Protein AF-A0A958NDE4-F1 (afdb_monomer_lite)

pLDDT: mean 77.24, std 13.07, range [36.44, 91.81]

Structure (mmCIF, N/CA/C/O backbone):
data_AF-A0A958NDE4-F1
#
_entry.id   AF-A0A958NDE4-F1
#
loop_
_atom_site.group_PDB
_atom_site.id
_atom_site.type_symbol
_atom_site.label_atom_id
_atom_site.label_alt_id
_atom_site.label_comp_id
_atom_site.label_asym_id
_atom_site.label_entity_id
_atom_site.label_seq_id
_atom_site.pdbx_PDB_ins_code
_atom_site.Cartn_x
_atom_site.Cartn_y
_atom_site.Cartn_z
_atom_site.occupancy
_atom_site.B_iso_or_equiv
_atom_site.auth_seq_id
_atom_site.auth_comp_id
_atom_site.auth_asym_id
_atom_site.auth_atom_id
_atom_site.pdbx_PDB_model_num
ATOM 1 N N . MET A 1 1 ? -8.969 3.866 -8.578 1.00 67.31 1 MET A N 1
ATOM 2 C CA . MET A 1 1 ? -8.955 2.406 -8.818 1.00 67.31 1 MET A CA 1
ATOM 3 C C . MET A 1 1 ? -8.876 1.717 -7.466 1.00 67.31 1 MET A C 1
ATOM 5 O O . MET A 1 1 ? -8.170 2.238 -6.614 1.00 67.31 1 MET A O 1
ATOM 9 N N . ASP A 1 2 ? -9.604 0.621 -7.249 1.00 75.50 2 ASP A N 1
ATOM 10 C CA . ASP A 1 2 ? -9.617 -0.058 -5.945 1.00 75.50 2 ASP A CA 1
ATOM 11 C C . ASP A 1 2 ? -8.461 -1.063 -5.837 1.00 75.50 2 ASP A C 1
ATOM 13 O O . ASP A 1 2 ? -8.170 -1.782 -6.791 1.00 75.50 2 ASP A O 1
ATOM 17 N N . VAL A 1 3 ? -7.814 -1.124 -4.667 1.00 75.81 3 VAL A N 1
ATOM 18 C CA . VAL A 1 3 ? -6.644 -1.987 -4.391 1.00 75.81 3 VAL A CA 1
ATOM 19 C C . VAL A 1 3 ? -6.956 -3.471 -4.641 1.00 75.81 3 VAL A C 1
ATOM 21 O O . VAL A 1 3 ? -6.103 -4.229 -5.090 1.00 75.81 3 VAL A O 1
ATOM 24 N N . GLU A 1 4 ? -8.203 -3.886 -4.410 1.00 79.25 4 GLU A N 1
ATOM 25 C CA . GLU A 1 4 ? -8.685 -5.256 -4.638 1.00 79.25 4 GLU A CA 1
ATOM 26 C C . GLU A 1 4 ? -8.652 -5.680 -6.115 1.00 79.25 4 GLU A C 1
ATOM 28 O O . GLU A 1 4 ? -8.661 -6.872 -6.412 1.00 79.25 4 GLU A O 1
ATOM 33 N N . MET A 1 5 ? -8.582 -4.720 -7.042 1.00 83.19 5 MET A N 1
ATOM 34 C CA . MET A 1 5 ? -8.501 -4.980 -8.482 1.00 83.19 5 MET A CA 1
ATOM 35 C C . MET A 1 5 ? -7.057 -5.142 -8.980 1.00 83.19 5 MET A C 1
ATOM 37 O O . MET A 1 5 ? -6.852 -5.441 -10.157 1.00 83.19 5 MET A O 1
ATOM 41 N N . LEU A 1 6 ? -6.057 -4.924 -8.119 1.00 85.19 6 LEU A N 1
ATOM 42 C CA . LEU A 1 6 ? -4.648 -5.022 -8.487 1.00 85.19 6 LEU A CA 1
ATOM 43 C C . LEU A 1 6 ? -4.230 -6.477 -8.717 1.00 85.19 6 LEU A C 1
ATOM 45 O O . LEU A 1 6 ? -4.599 -7.390 -7.972 1.00 85.19 6 LEU A O 1
ATOM 49 N N . LYS A 1 7 ? -3.400 -6.695 -9.740 1.00 86.25 7 LYS A N 1
ATOM 50 C CA . LYS A 1 7 ? -2.892 -8.026 -10.056 1.00 86.25 7 LYS A CA 1
ATOM 51 C C . LYS A 1 7 ? -1.785 -8.414 -9.079 1.00 86.25 7 LYS A C 1
ATOM 53 O O . LYS A 1 7 ? -0.761 -7.742 -8.987 1.00 86.25 7 LYS A O 1
ATOM 58 N N . ARG A 1 8 ? -1.985 -9.532 -8.379 1.00 85.12 8 ARG A N 1
ATOM 59 C CA . ARG A 1 8 ? -0.985 -10.114 -7.475 1.00 85.12 8 ARG A CA 1
ATOM 60 C C . ARG A 1 8 ? 0.201 -10.724 -8.240 1.00 85.12 8 ARG A C 1
ATOM 62 O O . ARG A 1 8 ? 0.003 -11.186 -9.369 1.00 85.12 8 ARG A O 1
ATOM 69 N N . PRO A 1 9 ? 1.390 -10.823 -7.616 1.00 88.50 9 PRO A N 1
ATOM 70 C CA . PRO A 1 9 ? 1.781 -10.248 -6.312 1.00 88.50 9 PRO A CA 1
ATOM 71 C C . PRO A 1 9 ? 1.774 -8.710 -6.298 1.00 88.50 9 PRO A C 1
ATOM 73 O O . PRO A 1 9 ? 1.822 -8.085 -7.351 1.00 88.50 9 PRO A O 1
ATOM 76 N N . ILE A 1 10 ? 1.655 -8.113 -5.110 1.00 89.31 10 ILE A N 1
ATOM 77 C CA . ILE A 1 10 ? 1.651 -6.656 -4.916 1.00 89.31 10 ILE A CA 1
ATOM 78 C C . ILE A 1 10 ? 2.764 -6.322 -3.933 1.00 89.31 10 ILE A C 1
ATOM 80 O O . ILE A 1 10 ? 2.847 -6.942 -2.876 1.00 89.31 10 ILE A O 1
ATOM 84 N N . TRP A 1 11 ? 3.592 -5.345 -4.269 1.00 89.81 11 TRP A N 1
ATOM 85 C CA . TRP A 1 11 ? 4.660 -4.843 -3.417 1.00 89.81 11 TRP A CA 1
ATOM 86 C C . TRP A 1 11 ? 4.383 -3.393 -3.047 1.00 89.81 11 TRP A C 1
ATOM 88 O O . TRP A 1 11 ? 4.095 -2.577 -3.922 1.00 89.81 11 TRP A O 1
ATOM 98 N N . LEU A 1 12 ? 4.481 -3.080 -1.760 1.00 88.81 12 LEU A N 1
ATOM 99 C CA . LEU A 1 12 ? 4.451 -1.721 -1.243 1.00 88.81 12 LEU A CA 1
ATOM 100 C C . LEU A 1 12 ? 5.887 -1.196 -1.190 1.00 88.81 12 LEU A C 1
ATOM 102 O O . LEU A 1 12 ? 6.723 -1.724 -0.463 1.00 88.81 12 LEU A O 1
ATOM 106 N N . VAL A 1 13 ? 6.163 -0.162 -1.973 1.00 88.69 13 VAL A N 1
ATOM 107 C CA . VAL A 1 13 ? 7.436 0.559 -2.009 1.00 88.69 13 VAL A CA 1
ATOM 108 C C . VAL A 1 13 ? 7.231 1.879 -1.277 1.00 88.69 13 VAL A C 1
ATOM 110 O O . VAL A 1 13 ? 6.401 2.689 -1.686 1.00 88.69 13 VAL A O 1
ATOM 113 N N . HIS A 1 14 ? 7.952 2.102 -0.183 1.00 85.19 14 HIS A N 1
ATOM 114 C CA . HIS A 1 14 ? 7.779 3.312 0.629 1.00 85.19 14 HIS A CA 1
ATOM 115 C C . HIS A 1 14 ? 8.309 4.570 -0.088 1.00 85.19 14 HIS A C 1
ATOM 117 O O . HIS A 1 14 ? 9.139 4.475 -0.992 1.00 85.19 14 HIS A O 1
ATOM 123 N N . ASP A 1 15 ? 7.812 5.743 0.314 1.00 78.56 15 ASP A N 1
ATOM 124 C CA . ASP A 1 15 ? 7.958 7.065 -0.333 1.00 78.56 15 ASP A CA 1
ATOM 125 C C . ASP A 1 15 ? 9.367 7.467 -0.832 1.00 78.56 15 AS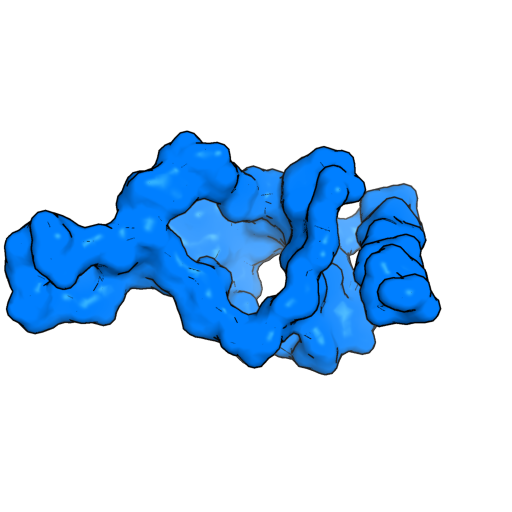P A C 1
ATOM 127 O O . ASP A 1 15 ? 9.483 8.185 -1.826 1.00 78.56 15 ASP A O 1
ATOM 131 N N . ASN A 1 16 ? 10.428 6.981 -0.184 1.00 78.44 16 ASN A N 1
ATOM 132 C CA . ASN A 1 16 ? 11.832 7.260 -0.506 1.00 78.44 16 ASN A CA 1
ATOM 133 C C . ASN A 1 16 ? 12.608 6.044 -1.031 1.00 78.44 16 ASN A C 1
ATOM 135 O O . ASN A 1 16 ? 13.836 6.034 -0.956 1.00 78.44 16 ASN A O 1
ATOM 139 N N . PHE A 1 17 ? 11.924 4.993 -1.496 1.00 78.56 17 PHE A N 1
ATOM 140 C CA . PHE A 1 17 ? 12.561 3.731 -1.900 1.00 78.56 17 PHE A CA 1
ATOM 141 C C . PHE A 1 17 ? 13.455 3.139 -0.798 1.00 78.56 17 PHE A C 1
ATOM 143 O O . PHE A 1 17 ? 14.422 2.441 -1.067 1.00 78.56 17 PHE A O 1
ATOM 150 N N . SER A 1 18 ? 13.151 3.431 0.466 1.00 76.38 18 SER A N 1
ATOM 151 C CA . SER A 1 18 ? 13.949 2.988 1.614 1.00 76.38 18 SER A CA 1
ATOM 152 C C . SER A 1 18 ? 13.664 1.538 1.991 1.00 76.38 18 SER A C 1
ATOM 154 O O . SER A 1 18 ? 14.505 0.864 2.582 1.00 76.38 18 SER A O 1
ATOM 156 N N . HIS A 1 19 ? 12.459 1.068 1.678 1.00 80.25 19 HIS A N 1
ATOM 157 C CA . HIS A 1 19 ? 11.978 -0.243 2.060 1.00 80.25 19 HIS A CA 1
ATOM 158 C C . HIS A 1 19 ? 10.913 -0.733 1.078 1.00 80.25 19 HIS A C 1
ATOM 160 O O . HIS A 1 19 ? 10.154 0.065 0.516 1.00 80.25 19 HIS A O 1
ATOM 166 N N . VAL A 1 20 ? 10.860 -2.051 0.896 1.00 85.38 20 VAL A N 1
ATOM 167 C CA . VAL A 1 20 ? 9.870 -2.738 0.069 1.00 85.38 20 VAL A CA 1
ATOM 168 C C . VAL A 1 20 ? 9.277 -3.887 0.864 1.00 85.38 20 VAL A C 1
ATOM 170 O O . VAL A 1 20 ? 10.004 -4.694 1.436 1.00 85.38 20 VAL A O 1
ATOM 173 N N . GLU A 1 21 ? 7.954 -3.980 0.844 1.00 84.62 21 GLU A N 1
ATOM 174 C CA . GLU A 1 21 ? 7.196 -5.028 1.518 1.00 84.62 21 GLU A CA 1
ATOM 175 C C . GLU A 1 21 ? 6.352 -5.787 0.497 1.00 84.62 21 GLU A C 1
ATOM 177 O O . GLU A 1 21 ? 5.660 -5.188 -0.329 1.00 84.62 21 GLU A O 1
ATOM 182 N N . LEU A 1 22 ? 6.379 -7.119 0.548 1.00 86.31 22 LEU A N 1
ATOM 183 C CA . LEU A 1 22 ? 5.414 -7.927 -0.191 1.00 86.31 22 LEU A CA 1
ATOM 184 C C . LEU A 1 22 ? 4.077 -7.902 0.557 1.00 86.31 22 LEU A C 1
ATOM 186 O O . LEU A 1 22 ? 3.993 -8.333 1.703 1.00 86.31 22 LEU A O 1
ATOM 190 N N . VAL A 1 23 ? 3.024 -7.446 -0.115 1.00 85.38 23 VAL A N 1
ATOM 191 C CA . VAL A 1 23 ? 1.671 -7.403 0.439 1.00 85.38 23 VAL A CA 1
ATOM 192 C C . VAL A 1 23 ? 1.002 -8.757 0.213 1.00 85.38 23 VAL A C 1
ATOM 194 O O . VAL A 1 23 ? 0.496 -9.068 -0.869 1.00 85.38 23 VAL A O 1
ATOM 197 N N . ASP A 1 24 ? 0.997 -9.575 1.257 1.00 79.56 24 ASP A N 1
ATOM 198 C CA . ASP A 1 24 ? 0.350 -10.886 1.301 1.00 79.56 24 ASP A CA 1
ATOM 199 C C . ASP A 1 24 ? -1.170 -10.777 1.549 1.00 79.56 24 ASP A C 1
ATOM 201 O O . ASP A 1 24 ? -1.976 -11.472 0.908 1.00 79.56 24 ASP A O 1
ATOM 205 N N . ASN A 1 25 ? -1.572 -9.838 2.410 1.00 78.44 25 ASN A N 1
ATOM 206 C CA . ASN A 1 25 ? -2.952 -9.540 2.760 1.00 78.44 25 ASN A CA 1
ATOM 207 C C . ASN A 1 25 ? -3.335 -8.090 2.417 1.00 78.44 25 ASN A C 1
ATOM 209 O O . ASN A 1 25 ? -2.846 -7.134 3.009 1.00 78.44 25 ASN A O 1
ATOM 213 N N . LEU A 1 26 ? -4.297 -7.925 1.505 1.00 76.06 26 LEU A N 1
ATOM 214 C CA . LEU A 1 26 ? -4.815 -6.611 1.108 1.00 76.06 26 LEU A CA 1
ATOM 215 C C . LEU A 1 26 ? -5.584 -5.892 2.219 1.00 76.06 26 LEU A C 1
ATOM 217 O O . LEU A 1 26 ? -5.678 -4.666 2.192 1.00 76.06 26 LEU A O 1
ATOM 221 N N . GLU 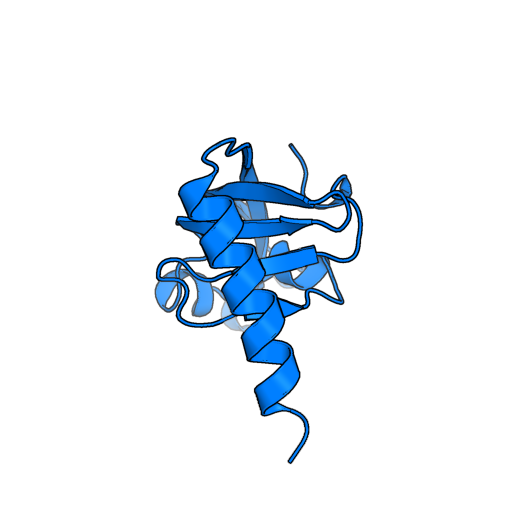A 1 27 ? -6.125 -6.620 3.200 1.00 74.06 27 GLU A N 1
ATOM 222 C CA . GLU A 1 27 ? -6.789 -5.992 4.344 1.00 74.06 27 GLU A CA 1
ATOM 223 C C . GLU A 1 27 ? -5.826 -5.104 5.136 1.00 74.06 27 GLU A C 1
ATOM 225 O O . GLU A 1 27 ? -6.261 -4.091 5.675 1.00 74.06 27 GLU A O 1
ATOM 230 N N . TYR A 1 28 ? -4.525 -5.416 5.130 1.00 73.12 28 TYR A N 1
ATOM 231 C CA . TYR A 1 28 ? -3.492 -4.582 5.743 1.00 73.12 28 TYR A CA 1
ATOM 232 C C . TYR A 1 28 ? -3.431 -3.182 5.116 1.00 73.12 28 TYR A C 1
ATOM 234 O O . TYR A 1 28 ? -3.3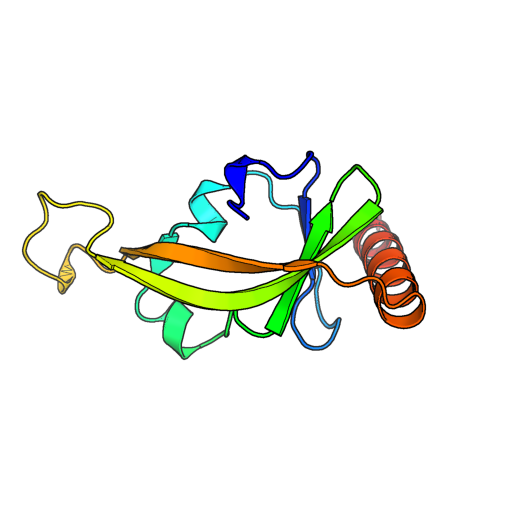24 -2.188 5.823 1.00 73.12 28 TYR A O 1
ATOM 242 N N . LEU A 1 29 ? -3.585 -3.082 3.792 1.00 75.25 29 LEU A N 1
ATOM 243 C CA . LEU A 1 29 ? -3.606 -1.793 3.091 1.00 75.25 29 LEU A CA 1
ATOM 244 C C . LEU A 1 29 ? -4.907 -1.010 3.326 1.00 75.25 29 LEU A C 1
ATOM 246 O O . LEU A 1 29 ? -4.927 0.214 3.219 1.00 75.25 29 LEU A O 1
ATOM 250 N N . ASN A 1 30 ? -5.995 -1.713 3.646 1.00 75.56 30 ASN A N 1
ATOM 251 C CA . ASN A 1 30 ? -7.323 -1.135 3.861 1.00 75.56 30 ASN A CA 1
ATOM 252 C C . ASN A 1 30 ? -7.652 -0.903 5.346 1.00 75.56 30 ASN A C 1
ATOM 254 O O . ASN A 1 30 ? -8.765 -0.478 5.682 1.00 75.56 30 ASN A O 1
ATOM 258 N N . ALA A 1 31 ? -6.710 -1.179 6.245 1.00 73.94 31 ALA A N 1
ATOM 259 C CA . ALA A 1 31 ? -6.882 -1.024 7.676 1.00 73.94 31 ALA A CA 1
ATOM 260 C C . ALA A 1 31 ? -5.650 -0.339 8.268 1.00 73.94 31 ALA A C 1
ATOM 262 O O . ALA A 1 31 ? -4.554 -0.883 8.249 1.00 73.94 31 ALA A O 1
ATOM 263 N N . ALA A 1 32 ? -5.833 0.840 8.853 1.00 71.12 32 ALA A N 1
ATOM 264 C CA . ALA A 1 32 ? -4.746 1.552 9.511 1.00 71.12 32 ALA A CA 1
ATOM 265 C C . ALA A 1 32 ? -5.075 1.767 10.984 1.00 71.12 32 ALA A C 1
ATOM 267 O O . ALA A 1 32 ? -6.206 2.121 11.337 1.00 71.12 32 ALA A O 1
ATOM 268 N N . THR A 1 33 ? -4.086 1.588 11.863 1.00 64.25 33 THR A N 1
ATOM 269 C CA . THR A 1 33 ? -4.248 2.086 13.230 1.00 64.25 33 THR A CA 1
ATOM 270 C C . THR A 1 33 ? -4.242 3.619 13.193 1.00 64.25 33 THR A C 1
ATOM 272 O O . THR A 1 33 ? -3.541 4.234 12.384 1.00 64.25 33 THR A O 1
ATOM 275 N N . LYS A 1 34 ? -4.981 4.266 14.098 1.00 59.75 34 LYS A N 1
ATOM 276 C CA . LYS A 1 34 ? -4.943 5.732 14.261 1.00 59.75 34 LYS A CA 1
ATOM 277 C C . LYS A 1 34 ? -3.535 6.280 14.530 1.00 59.75 34 LYS A C 1
ATOM 279 O O . LYS A 1 34 ? -3.269 7.431 14.200 1.00 59.75 34 LYS A O 1
ATOM 284 N N . LEU A 1 35 ? -2.664 5.476 15.143 1.00 50.50 35 LEU A N 1
ATOM 285 C CA . LEU A 1 35 ? -1.261 5.816 15.398 1.00 50.50 35 LEU A CA 1
ATOM 286 C C . LEU A 1 35 ? -0.425 5.704 14.115 1.00 50.50 35 LEU A C 1
ATOM 288 O O . LEU A 1 35 ? 0.322 6.621 13.795 1.00 50.50 35 LEU A O 1
ATOM 292 N N . THR A 1 36 ? -0.629 4.651 13.318 1.00 52.59 36 THR A N 1
ATOM 293 C CA . THR A 1 36 ? 0.078 4.431 12.044 1.00 52.59 36 THR A CA 1
ATOM 294 C C . THR A 1 36 ? -0.242 5.518 11.017 1.00 52.59 36 THR A C 1
ATOM 296 O O . THR A 1 36 ? 0.673 5.987 10.350 1.00 52.59 36 THR A O 1
ATOM 299 N N . LEU A 1 37 ? -1.492 6.005 10.964 1.00 53.22 37 LEU A N 1
ATOM 300 C CA . LEU A 1 37 ? -1.876 7.166 10.139 1.00 53.22 37 LEU A CA 1
ATOM 301 C C . LEU A 1 37 ? -1.072 8.437 10.465 1.00 53.22 37 LEU A C 1
ATOM 303 O O . LEU A 1 37 ? -0.982 9.329 9.628 1.00 53.22 37 LEU A O 1
ATOM 307 N N . ARG A 1 38 ? -0.516 8.544 11.680 1.00 45.38 38 ARG A N 1
ATOM 308 C CA . ARG A 1 38 ? 0.326 9.671 12.103 1.00 45.38 38 ARG A CA 1
ATOM 309 C C . ARG A 1 38 ? 1.822 9.434 11.908 1.00 45.38 38 ARG A C 1
ATOM 311 O O . ARG A 1 38 ? 2.543 10.415 11.768 1.00 45.38 38 ARG A O 1
ATOM 318 N N . GLU A 1 39 ? 2.291 8.188 11.952 1.00 45.53 39 GLU A N 1
ATOM 319 C CA . GLU A 1 39 ? 3.726 7.881 12.066 1.00 45.53 39 GLU A CA 1
ATOM 320 C C . GLU A 1 39 ? 4.399 7.448 10.757 1.00 45.53 39 GLU A C 1
ATOM 322 O O . GLU A 1 39 ? 5.602 7.657 10.616 1.00 45.53 39 GLU A O 1
ATOM 327 N N . ARG A 1 40 ? 3.667 6.892 9.783 1.00 53.91 40 ARG A N 1
ATOM 328 C CA . ARG A 1 40 ? 4.200 6.580 8.444 1.00 53.91 40 ARG A CA 1
ATOM 329 C C . ARG A 1 40 ? 3.108 6.792 7.412 1.00 53.91 40 ARG A C 1
ATOM 331 O O . ARG A 1 40 ? 2.111 6.073 7.408 1.00 53.91 40 ARG A O 1
ATOM 338 N N . SER A 1 41 ? 3.270 7.810 6.574 1.00 61.00 41 SER A N 1
ATOM 339 C CA . SER A 1 41 ? 2.259 8.111 5.574 1.00 61.00 41 SER A CA 1
ATOM 340 C C . SER A 1 41 ? 2.282 7.029 4.499 1.00 61.00 41 SER A C 1
ATOM 342 O O . SER A 1 41 ? 3.243 6.905 3.747 1.00 61.00 41 SER A O 1
ATOM 344 N N . LEU A 1 42 ? 1.213 6.235 4.423 1.00 72.94 42 LEU A N 1
ATOM 345 C CA . LEU A 1 42 ? 0.929 5.448 3.222 1.00 72.94 42 LEU A CA 1
ATOM 346 C C . LEU A 1 42 ? 0.813 6.371 1.998 1.00 72.94 42 LEU A C 1
ATOM 348 O O . LEU A 1 42 ? 1.055 5.935 0.877 1.00 72.94 42 LEU A O 1
ATOM 352 N N . GLU A 1 43 ? 0.479 7.650 2.204 1.00 72.31 43 GLU A N 1
ATOM 353 C CA . GLU A 1 43 ? 0.508 8.654 1.146 1.00 72.31 43 GLU A CA 1
ATOM 354 C C . GLU A 1 43 ? 1.940 8.856 0.649 1.00 72.31 43 GLU A C 1
ATOM 356 O O . GLU A 1 43 ? 2.886 8.952 1.425 1.00 72.31 43 GLU A O 1
ATOM 361 N N . ASN A 1 44 ? 2.077 8.966 -0.669 1.00 77.38 44 ASN A N 1
ATOM 362 C CA . ASN A 1 44 ? 3.330 9.014 -1.421 1.00 77.38 44 ASN A CA 1
ATOM 363 C C . ASN A 1 44 ? 4.107 7.700 -1.532 1.00 77.38 44 ASN A C 1
ATOM 365 O O . ASN A 1 44 ? 5.084 7.672 -2.277 1.00 77.38 44 ASN A O 1
ATOM 369 N N . SER A 1 45 ? 3.654 6.618 -0.897 1.00 87.62 45 SER A N 1
ATOM 370 C CA . SER A 1 45 ? 4.167 5.280 -1.198 1.00 87.62 45 SER A CA 1
ATOM 371 C C . SER A 1 45 ? 3.622 4.772 -2.541 1.00 87.62 45 SER A C 1
ATOM 373 O O . SER A 1 45 ? 2.608 5.258 -3.055 1.00 87.62 45 SER A O 1
ATOM 375 N N . TYR A 1 46 ? 4.292 3.777 -3.113 1.00 90.00 46 TYR A N 1
ATOM 376 C CA . TYR A 1 46 ? 3.949 3.174 -4.395 1.00 90.00 46 TYR A CA 1
ATOM 377 C C . TYR A 1 46 ? 3.540 1.711 -4.227 1.00 90.00 46 TYR A C 1
ATOM 379 O O . TYR A 1 46 ? 4.066 0.986 -3.391 1.00 90.00 46 TYR A O 1
ATOM 387 N N . LEU A 1 47 ? 2.616 1.258 -5.063 1.00 90.38 47 LEU A N 1
ATOM 388 C CA . LEU A 1 47 ? 2.227 -0.133 -5.216 1.00 90.38 47 LEU A CA 1
ATOM 389 C C . LEU A 1 47 ? 2.733 -0.625 -6.569 1.00 90.38 47 LEU A C 1
ATOM 391 O O . LEU A 1 47 ? 2.261 -0.174 -7.613 1.00 90.38 47 LEU A O 1
ATOM 395 N N . TYR A 1 48 ? 3.683 -1.553 -6.547 1.00 91.25 48 TYR A N 1
ATOM 396 C CA . TYR A 1 48 ? 4.127 -2.282 -7.729 1.00 91.25 48 TYR A CA 1
ATOM 397 C C . TYR A 1 48 ? 3.367 -3.605 -7.818 1.00 91.25 48 TYR A C 1
ATOM 399 O O . TYR A 1 48 ? 3.124 -4.268 -6.812 1.00 91.25 48 TYR A O 1
ATOM 407 N N . THR A 1 49 ? 2.951 -3.990 -9.015 1.00 91.50 49 THR A N 1
ATOM 408 C CA . THR A 1 49 ? 2.017 -5.104 -9.234 1.00 91.50 49 THR A CA 1
ATOM 409 C C . THR A 1 49 ? 2.611 -6.180 -10.134 1.00 91.50 49 THR A C 1
ATOM 411 O O . THR A 1 49 ? 3.576 -5.946 -10.860 1.00 91.50 49 THR A O 1
ATOM 414 N N . GLY A 1 50 ? 2.034 -7.383 -10.111 1.00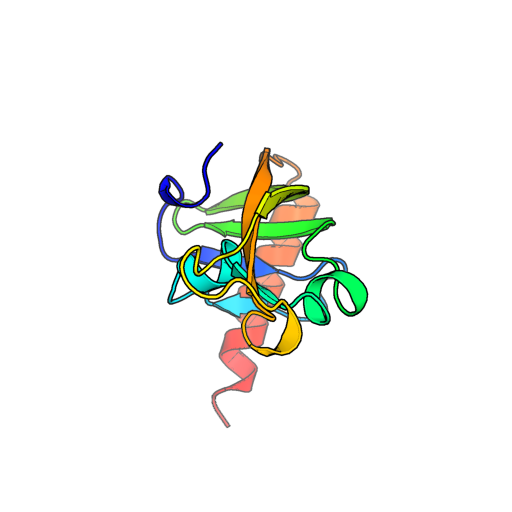 85.75 50 GLY A N 1
ATOM 415 C CA . GLY A 1 50 ? 2.543 -8.539 -10.855 1.00 85.75 50 GLY A CA 1
ATOM 416 C C . GLY A 1 50 ? 2.508 -8.385 -12.381 1.00 85.75 50 GLY A C 1
ATOM 417 O O . GLY A 1 50 ? 3.197 -9.115 -13.090 1.00 85.75 50 GLY A O 1
ATOM 418 N N . ASP A 1 51 ? 1.724 -7.446 -12.915 1.00 89.06 51 ASP A N 1
ATOM 419 C CA . ASP A 1 51 ? 1.744 -7.019 -14.320 1.00 89.06 51 ASP A CA 1
ATOM 420 C C . ASP A 1 51 ? 2.709 -5.857 -14.598 1.00 89.06 51 ASP A C 1
ATOM 422 O O . ASP A 1 51 ? 2.641 -5.255 -15.669 1.00 89.06 51 ASP A O 1
ATOM 426 N N . LYS A 1 52 ? 3.639 -5.586 -13.676 1.00 87.19 52 LYS A N 1
ATOM 427 C CA . LYS A 1 52 ? 4.670 -4.544 -13.775 1.00 87.19 52 LYS A CA 1
ATOM 428 C C . LYS A 1 52 ? 4.111 -3.131 -13.891 1.00 87.19 52 LYS A C 1
ATOM 430 O O . LYS A 1 52 ? 4.703 -2.273 -14.541 1.00 87.19 52 LYS A O 1
ATOM 435 N N . ARG A 1 53 ? 2.956 -2.887 -13.278 1.00 89.62 53 ARG A N 1
ATOM 436 C CA . ARG A 1 53 ? 2.381 -1.546 -13.189 1.00 89.62 53 ARG A CA 1
ATOM 437 C C . ARG A 1 53 ? 2.685 -0.937 -11.839 1.00 89.62 53 ARG A C 1
ATOM 439 O O . ARG A 1 53 ? 2.664 -1.637 -10.821 1.00 89.62 53 ARG A O 1
ATOM 446 N N . LEU A 1 54 ? 2.929 0.366 -11.854 1.00 91.31 54 LEU A N 1
ATOM 447 C CA . LEU A 1 54 ? 3.189 1.154 -10.668 1.00 91.31 54 LEU A CA 1
ATOM 448 C C . LEU A 1 54 ? 2.019 2.102 -10.415 1.00 91.31 54 LEU A C 1
ATOM 450 O O . LEU A 1 54 ? 1.544 2.794 -11.316 1.00 91.31 54 LEU A O 1
ATOM 454 N N . TYR A 1 55 ? 1.570 2.140 -9.169 1.00 91.81 55 TYR A N 1
ATOM 455 C CA . TYR A 1 55 ? 0.516 3.035 -8.721 1.00 91.81 55 TYR A CA 1
ATOM 456 C C . TYR A 1 55 ? 1.005 3.826 -7.519 1.00 91.81 55 TYR A C 1
ATOM 458 O O . TYR A 1 55 ? 1.479 3.234 -6.559 1.00 91.81 55 TYR A O 1
ATOM 466 N N . LYS A 1 56 ? 0.875 5.148 -7.530 1.00 89.50 56 LYS A N 1
ATOM 467 C CA . LYS A 1 56 ? 1.163 5.978 -6.360 1.00 89.50 56 LYS A CA 1
ATOM 468 C C . LYS A 1 56 ? -0.082 6.127 -5.503 1.00 89.50 56 LYS A C 1
ATOM 470 O O . LYS A 1 56 ? -1.172 6.373 -6.020 1.00 89.50 56 LYS A O 1
ATOM 475 N N . ILE A 1 57 ? 0.089 6.003 -4.193 1.00 88.69 57 ILE A N 1
ATOM 476 C CA . ILE A 1 57 ? -0.947 6.319 -3.215 1.00 88.69 57 ILE A CA 1
ATOM 477 C C . ILE A 1 57 ? -0.955 7.838 -3.047 1.00 88.69 57 ILE A C 1
ATOM 479 O O . ILE A 1 57 ? -0.025 8.420 -2.489 1.00 88.69 57 ILE A O 1
ATOM 483 N N . VAL A 1 58 ? -1.991 8.488 -3.565 1.00 87.69 58 VAL A N 1
ATOM 484 C CA . VAL A 1 58 ? -2.118 9.956 -3.561 1.00 87.69 58 VAL A CA 1
ATOM 485 C C . VAL A 1 58 ? -3.003 10.473 -2.435 1.00 87.69 58 VAL A C 1
ATOM 487 O O . VAL A 1 58 ? -2.985 11.663 -2.137 1.00 87.69 58 VAL A O 1
ATOM 490 N N . GLY A 1 59 ? -3.749 9.582 -1.787 1.00 82.50 59 GLY A N 1
ATOM 491 C CA . GLY A 1 59 ? -4.593 9.935 -0.660 1.00 82.50 59 GLY A CA 1
ATOM 492 C C . GLY A 1 59 ? -5.104 8.716 0.090 1.00 82.50 59 GLY A C 1
ATOM 493 O O . GLY A 1 59 ? -5.184 7.604 -0.444 1.00 82.50 59 GLY A O 1
ATOM 494 N N . VAL A 1 60 ? -5.472 8.946 1.347 1.00 83.69 60 VAL A N 1
ATOM 495 C CA . VAL A 1 60 ? -6.108 7.949 2.205 1.00 83.69 60 VAL A CA 1
ATOM 496 C C . VAL A 1 60 ? -7.454 8.483 2.678 1.00 83.69 60 VAL A C 1
ATOM 498 O O . VAL A 1 60 ? -7.537 9.427 3.462 1.00 83.69 60 VAL A O 1
ATOM 501 N N . LYS A 1 61 ? -8.539 7.853 2.226 1.00 83.94 61 LYS A N 1
ATOM 502 C CA . LYS A 1 61 ? -9.894 8.217 2.633 1.00 83.94 61 LYS A CA 1
ATOM 503 C C . LYS A 1 61 ? -10.343 7.385 3.826 1.00 83.94 61 LYS A C 1
ATOM 505 O O . LYS A 1 61 ? -10.429 6.161 3.746 1.00 83.94 61 LYS A O 1
ATOM 510 N N . ASP A 1 62 ? -10.680 8.056 4.921 1.00 81.88 62 ASP A N 1
ATOM 511 C CA . ASP A 1 62 ? -11.245 7.418 6.109 1.00 81.88 62 ASP A CA 1
ATOM 512 C C . ASP A 1 62 ? -12.683 6.943 5.841 1.00 81.88 62 ASP A C 1
ATOM 514 O O . ASP A 1 62 ? -13.557 7.722 5.452 1.00 81.88 62 ASP A O 1
ATOM 518 N N . MET A 1 63 ? -12.922 5.648 6.039 1.00 83.81 63 MET A N 1
ATOM 519 C CA . MET A 1 63 ? -14.222 4.992 5.872 1.00 83.81 63 MET A CA 1
ATOM 520 C C . MET A 1 63 ? -14.896 4.701 7.223 1.00 83.81 63 MET A C 1
ATOM 522 O O . MET A 1 63 ? -15.961 4.081 7.263 1.00 83.81 63 MET A O 1
ATOM 526 N N . GLY A 1 64 ? -14.294 5.146 8.327 1.00 79.94 64 GLY A N 1
ATOM 527 C CA . GLY A 1 64 ? -14.788 4.983 9.684 1.00 79.94 64 GLY A CA 1
ATOM 528 C C . GLY A 1 64 ? -14.147 3.809 10.418 1.00 79.94 64 GLY A C 1
ATOM 529 O O . GLY A 1 64 ? -13.026 3.379 10.152 1.00 79.94 64 GLY A O 1
ATOM 530 N N . ASN A 1 65 ? -14.867 3.289 11.404 1.00 78.81 65 ASN A N 1
ATOM 531 C CA . ASN A 1 65 ? -14.356 2.244 12.283 1.00 78.81 65 ASN A CA 1
ATOM 532 C C . ASN A 1 65 ? -14.300 0.886 11.577 1.00 78.81 65 ASN A C 1
ATOM 534 O O . ASN A 1 65 ? -15.290 0.464 10.978 1.00 78.81 65 ASN A O 1
ATOM 538 N N . TYR A 1 66 ? -13.184 0.165 11.723 1.00 75.19 66 TYR A N 1
ATOM 539 C CA . TYR A 1 66 ? -13.054 -1.182 11.156 1.00 75.19 66 TYR A CA 1
ATOM 540 C C . TYR A 1 66 ? -14.075 -2.147 11.773 1.00 75.19 66 TYR A C 1
ATOM 542 O O . TYR A 1 66 ? -14.729 -2.916 11.071 1.00 75.19 66 TYR A O 1
ATOM 550 N N . ASN A 1 67 ? -14.287 -2.046 13.090 1.00 72.88 67 ASN A N 1
ATOM 551 C CA . ASN A 1 67 ? -15.325 -2.792 13.795 1.00 72.88 67 ASN A CA 1
ATOM 552 C C . ASN A 1 67 ? -16.450 -1.867 14.280 1.00 72.88 67 ASN A C 1
ATOM 554 O O . ASN A 1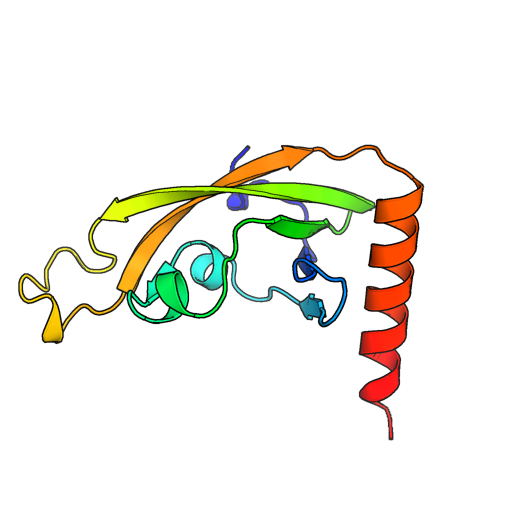 67 ? -16.334 -1.218 15.316 1.00 72.88 67 ASN A O 1
ATOM 558 N N . SER A 1 68 ? -17.573 -1.828 13.566 1.00 68.06 68 SER A N 1
ATOM 559 C CA . SER A 1 68 ? -18.711 -0.958 13.904 1.00 68.06 68 SER A CA 1
ATOM 560 C C . SER A 1 68 ? -19.392 -1.286 15.242 1.00 68.06 68 SER A C 1
ATOM 562 O O . SER A 1 68 ? -20.103 -0.442 15.790 1.00 68.06 68 SER A O 1
ATOM 564 N N . ARG A 1 69 ? -19.177 -2.487 15.802 1.00 71.12 69 ARG A N 1
ATOM 565 C CA . ARG A 1 69 ? -19.752 -2.896 17.098 1.00 71.12 69 ARG A CA 1
ATOM 566 C C . ARG A 1 69 ? -18.979 -2.330 18.290 1.00 71.12 69 ARG A C 1
ATOM 568 O O . ARG A 1 69 ? -19.550 -2.179 19.368 1.00 71.12 69 ARG A O 1
ATOM 575 N N . LEU A 1 70 ? -17.706 -1.985 18.101 1.00 66.50 70 LEU A N 1
ATOM 576 C CA . LEU A 1 70 ? -16.858 -1.395 19.133 1.00 66.50 70 LEU A CA 1
ATOM 577 C C . LEU A 1 70 ? -16.991 0.132 19.078 1.00 66.50 70 LEU A C 1
ATOM 579 O O . LEU A 1 70 ? -16.320 0.808 18.299 1.00 66.50 70 LEU A O 1
ATOM 583 N N . ARG A 1 71 ? -17.912 0.663 19.894 1.00 60.91 71 ARG A N 1
ATOM 584 C CA . ARG A 1 71 ? -18.250 2.100 19.943 1.00 60.91 71 ARG A CA 1
ATOM 585 C C . ARG A 1 71 ? -17.169 2.966 20.591 1.00 60.91 71 ARG A C 1
ATOM 587 O O . ARG A 1 71 ? -17.091 4.153 20.302 1.00 60.91 71 ARG A O 1
ATOM 594 N N . PHE A 1 72 ? -16.364 2.389 21.478 1.00 65.06 72 PHE A N 1
ATOM 595 C CA . PHE A 1 72 ? -15.307 3.105 22.183 1.00 65.06 72 PHE A CA 1
ATOM 596 C C . PHE A 1 72 ? -14.009 3.042 21.384 1.00 65.06 72 PHE A C 1
ATOM 598 O O . PHE A 1 72 ? -13.474 1.960 21.149 1.00 65.06 72 PHE A O 1
ATOM 605 N N . GLU A 1 73 ? -13.483 4.2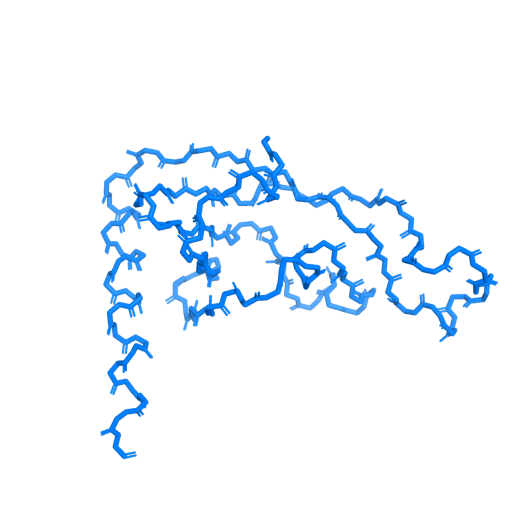09 21.015 1.00 57.28 73 GLU A N 1
ATOM 606 C CA . GLU A 1 73 ? -12.264 4.337 20.207 1.00 57.28 73 GLU A CA 1
ATOM 607 C C . GLU A 1 73 ? -11.039 3.667 20.847 1.00 57.28 73 GLU A C 1
ATOM 609 O O . GLU A 1 73 ? -10.175 3.170 20.135 1.00 57.28 73 GLU A O 1
ATOM 614 N N . PHE A 1 74 ? -10.995 3.592 22.181 1.00 63.38 74 PHE A N 1
ATOM 615 C CA . PHE A 1 74 ? -9.937 2.904 22.926 1.00 63.38 74 PHE A CA 1
ATOM 616 C C . PHE A 1 74 ? -9.850 1.404 22.594 1.00 63.38 74 PHE A C 1
ATOM 618 O O . PHE A 1 74 ? -8.761 0.850 22.506 1.00 63.38 74 PHE A O 1
ATOM 625 N N . PHE A 1 75 ? -10.993 0.755 22.354 1.00 61.47 75 PHE A N 1
ATOM 626 C CA . PHE A 1 75 ? -11.063 -0.661 21.974 1.00 61.47 75 PHE A CA 1
ATOM 627 C C . PHE A 1 75 ? -11.097 -0.859 20.453 1.00 61.47 75 PHE A C 1
ATOM 629 O O . PHE A 1 75 ? -11.147 -1.990 19.980 1.00 61.47 75 PHE A O 1
ATOM 636 N N . ASN A 1 76 ? -11.081 0.233 19.685 1.00 63.22 76 ASN A N 1
ATOM 637 C CA . ASN A 1 76 ? -11.151 0.221 18.231 1.00 63.22 76 ASN A CA 1
ATOM 638 C C . ASN A 1 76 ? -10.102 1.163 17.624 1.00 63.22 76 ASN A C 1
ATOM 640 O O . ASN A 1 76 ? -10.445 2.183 17.017 1.00 63.22 76 ASN A O 1
ATOM 644 N N . PRO A 1 77 ? -8.808 0.849 17.806 1.00 69.06 77 PRO A N 1
ATOM 645 C CA . PRO A 1 77 ? -7.731 1.687 17.298 1.00 69.06 77 PRO A CA 1
ATOM 646 C C . PRO A 1 77 ? -7.614 1.627 15.768 1.00 69.06 77 PRO A C 1
ATOM 648 O O . PRO A 1 77 ? -6.899 2.446 15.193 1.00 69.06 77 PRO A O 1
ATOM 651 N N . MET A 1 78 ? -8.304 0.681 15.117 1.00 76.31 78 MET A N 1
ATOM 652 C CA . MET A 1 78 ? -8.264 0.445 13.675 1.00 76.31 78 MET A CA 1
ATOM 653 C C . MET A 1 78 ? -9.373 1.203 12.951 1.00 76.31 78 MET A C 1
ATOM 655 O O . MET A 1 78 ? -10.567 1.027 13.220 1.00 76.31 78 MET A O 1
ATOM 659 N N . ARG A 1 79 ? -8.979 1.995 11.959 1.00 77.75 79 ARG A N 1
ATOM 660 C CA . ARG A 1 79 ? -9.894 2.594 10.994 1.00 77.75 79 ARG A CA 1
ATOM 661 C C . ARG A 1 79 ? -9.852 1.820 9.693 1.00 77.75 79 ARG A C 1
ATOM 663 O O . ARG A 1 79 ? -8.790 1.385 9.248 1.00 77.75 79 ARG A O 1
ATOM 670 N N . LYS A 1 80 ? -11.026 1.658 9.092 1.00 83.50 80 LYS A N 1
ATOM 671 C CA . LYS A 1 80 ? -11.126 1.211 7.712 1.00 83.50 80 LYS A CA 1
ATOM 672 C C . LYS A 1 80 ? -10.772 2.401 6.839 1.00 83.50 80 LYS A C 1
ATOM 674 O O . LYS A 1 80 ? -11.351 3.473 6.993 1.00 83.50 80 LYS A O 1
ATOM 679 N N . ILE A 1 81 ? -9.839 2.202 5.928 1.00 84.12 81 ILE A N 1
ATOM 680 C CA . ILE A 1 81 ? -9.408 3.227 4.990 1.00 84.12 81 ILE A CA 1
ATOM 681 C C . ILE A 1 81 ? -9.597 2.733 3.563 1.00 84.12 81 ILE A C 1
ATOM 683 O O . ILE A 1 81 ? -9.690 1.534 3.303 1.00 84.12 81 ILE A O 1
ATOM 687 N N . LYS A 1 82 ? -9.688 3.680 2.638 1.00 85.25 82 LYS A N 1
ATOM 688 C CA . LYS A 1 82 ? -9.672 3.429 1.206 1.00 85.25 82 LYS A CA 1
ATOM 689 C C . LYS A 1 82 ? -8.519 4.215 0.600 1.00 85.25 82 LYS A C 1
ATOM 691 O O . LYS A 1 82 ? -8.472 5.434 0.742 1.00 85.25 82 LYS A O 1
ATOM 696 N N . LEU A 1 83 ? -7.604 3.510 -0.058 1.00 86.31 83 LEU A N 1
ATOM 697 C CA . LEU A 1 83 ? -6.484 4.135 -0.754 1.00 86.31 83 LEU A CA 1
ATOM 698 C C . LEU A 1 83 ? -6.950 4.716 -2.089 1.00 86.31 83 LEU A C 1
ATOM 700 O O . LEU A 1 83 ? -7.669 4.065 -2.852 1.00 86.31 83 LEU A O 1
ATOM 704 N N . GLU A 1 84 ? -6.516 5.936 -2.369 1.00 87.44 84 GLU A N 1
ATOM 705 C CA . GLU A 1 84 ? -6.663 6.572 -3.670 1.00 87.44 84 GLU A CA 1
ATOM 706 C C . GLU A 1 84 ? -5.364 6.381 -4.449 1.00 87.44 84 GLU A C 1
ATOM 708 O O . GLU A 1 84 ? -4.282 6.736 -3.983 1.00 87.44 84 GLU A O 1
ATOM 713 N N . LEU A 1 85 ? -5.484 5.760 -5.623 1.00 89.69 85 LEU A N 1
ATOM 714 C CA . LEU A 1 85 ? -4.358 5.337 -6.447 1.00 89.69 85 LEU A CA 1
ATOM 715 C C . LEU A 1 85 ? -4.338 6.092 -7.772 1.00 89.69 85 LEU A C 1
ATOM 717 O O . LEU A 1 85 ? -5.357 6.136 -8.471 1.00 89.69 85 LEU A O 1
ATOM 721 N N . GLU A 1 86 ? -3.160 6.579 -8.140 1.00 90.94 86 GLU A N 1
ATOM 722 C CA . GLU A 1 86 ? -2.851 7.159 -9.445 1.00 90.94 86 GLU A CA 1
ATOM 723 C C . GLU A 1 86 ? -1.851 6.262 -10.182 1.00 90.94 86 GLU A C 1
ATOM 725 O O . GLU A 1 86 ? -0.867 5.814 -9.596 1.00 90.94 86 GLU A O 1
ATOM 730 N N . ALA A 1 87 ? -2.110 5.954 -11.454 1.00 91.00 87 ALA A N 1
ATOM 731 C CA . ALA A 1 87 ? -1.173 5.182 -12.268 1.00 91.00 87 ALA A CA 1
ATOM 732 C C . ALA A 1 87 ? 0.034 6.049 -12.636 1.00 91.00 87 ALA A C 1
ATOM 734 O O . ALA A 1 87 ? -0.138 7.192 -13.056 1.00 91.00 87 ALA A O 1
ATOM 735 N N . ILE A 1 88 ? 1.237 5.498 -12.492 1.00 90.12 88 ILE A N 1
ATOM 736 C CA . ILE A 1 88 ? 2.476 6.170 -12.877 1.00 90.12 88 ILE A CA 1
ATOM 737 C C . ILE A 1 88 ? 3.120 5.419 -14.032 1.00 90.12 88 ILE A C 1
ATOM 739 O O . ILE A 1 88 ? 3.471 4.248 -13.901 1.00 90.12 88 ILE A O 1
ATOM 743 N N . ASP A 1 89 ? 3.344 6.151 -15.120 1.00 86.44 89 ASP A N 1
ATOM 744 C CA . ASP A 1 89 ? 4.030 5.668 -16.321 1.00 86.44 89 ASP A CA 1
ATOM 745 C C . ASP A 1 89 ? 5.472 6.209 -16.434 1.00 86.44 89 ASP A C 1
ATOM 747 O O . ASP A 1 89 ? 6.083 6.184 -17.501 1.00 86.44 89 ASP A O 1
ATOM 751 N N . ASP A 1 90 ? 6.043 6.706 -15.333 1.00 87.56 90 ASP A N 1
ATOM 752 C CA . ASP A 1 90 ? 7.432 7.167 -15.291 1.00 87.56 90 ASP A CA 1
ATOM 753 C C . ASP A 1 90 ? 8.406 5.977 -15.264 1.00 87.56 90 ASP A C 1
ATOM 755 O O . ASP A 1 90 ? 8.516 5.241 -14.276 1.00 87.56 90 ASP A O 1
ATOM 759 N N . SER A 1 91 ? 9.151 5.811 -16.358 1.00 84.69 91 SER A N 1
ATOM 760 C CA . SER A 1 91 ? 10.120 4.730 -16.526 1.00 84.69 91 SER A CA 1
ATOM 761 C C . SER A 1 91 ? 11.264 4.761 -15.510 1.00 84.69 91 SER A C 1
ATOM 763 O O . SER A 1 91 ? 11.792 3.702 -15.172 1.00 84.69 91 SER A O 1
ATOM 765 N N . HIS A 1 92 ? 11.661 5.937 -15.013 1.00 86.69 92 HIS A N 1
ATOM 766 C CA . HIS A 1 92 ? 12.726 6.038 -14.013 1.00 86.69 92 HIS A CA 1
ATOM 767 C C . HIS A 1 92 ? 12.264 5.504 -12.658 1.00 86.69 92 HIS A C 1
ATOM 769 O O . HIS A 1 92 ? 12.973 4.713 -12.036 1.00 86.69 92 HIS A O 1
ATOM 775 N N . ILE A 1 93 ? 11.064 5.895 -12.227 1.00 84.50 93 ILE A N 1
ATOM 776 C CA . ILE A 1 93 ? 10.462 5.449 -10.961 1.00 84.50 93 ILE A CA 1
ATOM 777 C C . ILE A 1 93 ? 10.189 3.941 -11.016 1.00 84.50 93 ILE A C 1
ATOM 779 O O . ILE A 1 93 ? 10.465 3.218 -10.058 1.00 84.50 93 ILE A O 1
ATOM 783 N N . LEU A 1 94 ? 9.710 3.449 -12.163 1.00 87.56 94 LEU A N 1
ATOM 784 C CA . LEU A 1 94 ? 9.491 2.024 -12.390 1.00 87.56 94 LEU A CA 1
ATOM 785 C C . LEU A 1 94 ? 10.788 1.216 -12.248 1.00 87.56 94 LEU A C 1
ATOM 787 O O . LEU A 1 94 ? 10.805 0.199 -11.559 1.00 87.56 94 LEU A O 1
ATOM 791 N N . MET A 1 95 ? 11.876 1.682 -12.866 1.00 87.94 95 MET A N 1
ATOM 792 C CA . MET A 1 95 ? 13.176 1.016 -12.794 1.00 87.94 95 MET A CA 1
ATOM 793 C C . MET A 1 95 ? 13.710 0.971 -11.355 1.00 87.94 95 MET A C 1
ATOM 795 O O . MET A 1 95 ? 14.144 -0.086 -10.909 1.00 87.94 95 MET A O 1
ATOM 799 N N . GLN A 1 96 ? 13.603 2.074 -10.606 1.00 86.75 96 GLN A N 1
ATOM 800 C CA . GLN A 1 96 ? 14.010 2.119 -9.195 1.00 86.75 96 GLN A CA 1
ATOM 801 C C . GLN A 1 96 ? 13.189 1.160 -8.324 1.00 86.75 96 GLN A C 1
ATOM 803 O O . GLN A 1 96 ? 13.748 0.448 -7.491 1.00 86.75 96 GLN A O 1
ATOM 808 N N . ALA A 1 97 ? 11.870 1.088 -8.536 1.00 86.19 97 ALA A N 1
ATOM 809 C CA . ALA A 1 97 ? 11.013 0.138 -7.827 1.00 86.19 97 ALA A CA 1
ATOM 810 C C . ALA A 1 97 ? 11.422 -1.316 -8.118 1.00 86.19 97 ALA A C 1
ATOM 812 O O . ALA A 1 97 ? 11.508 -2.128 -7.199 1.00 86.19 97 ALA A O 1
ATOM 813 N N . GLU A 1 98 ? 11.714 -1.646 -9.380 1.00 88.69 98 GLU A N 1
ATOM 814 C CA . GLU A 1 98 ? 12.177 -2.984 -9.761 1.00 88.69 98 GLU A CA 1
ATOM 815 C C . GLU A 1 98 ? 13.534 -3.339 -9.146 1.00 88.69 98 GLU A C 1
ATOM 817 O O . GLU A 1 98 ? 13.718 -4.471 -8.695 1.00 88.69 98 GLU A O 1
ATOM 822 N N . GLU A 1 99 ? 14.481 -2.401 -9.119 1.00 88.00 99 GLU A N 1
ATOM 823 C CA . GLU A 1 99 ? 15.787 -2.596 -8.483 1.00 88.00 99 GLU A CA 1
ATOM 824 C C . GLU A 1 99 ? 15.645 -2.856 -6.984 1.00 88.00 99 GLU A C 1
ATOM 826 O O . GLU A 1 99 ? 16.234 -3.809 -6.478 1.00 88.00 99 GLU A O 1
ATOM 831 N N . MET A 1 100 ? 14.801 -2.080 -6.301 1.00 86.50 100 MET A N 1
ATOM 832 C CA . MET A 1 100 ? 14.520 -2.250 -4.876 1.00 86.50 100 MET A CA 1
ATOM 833 C C . MET A 1 100 ? 13.832 -3.572 -4.552 1.00 86.50 100 MET A C 1
ATOM 835 O O . MET A 1 100 ? 14.155 -4.219 -3.557 1.00 86.50 100 MET A O 1
ATOM 839 N N . ILE A 1 101 ? 12.891 -4.003 -5.396 1.00 86.06 101 ILE A N 1
ATOM 840 C CA . ILE A 1 101 ? 12.293 -5.330 -5.261 1.00 86.06 101 ILE A CA 1
ATOM 841 C C . ILE A 1 101 ? 13.394 -6.380 -5.424 1.00 86.06 101 ILE A C 1
ATOM 843 O O . ILE A 1 101 ? 13.501 -7.271 -4.601 1.00 86.06 101 ILE A O 1
ATOM 847 N N . ARG A 1 102 ? 14.273 -6.285 -6.425 1.00 84.75 102 ARG A N 1
ATOM 848 C CA . ARG A 1 102 ? 15.346 -7.281 -6.602 1.00 84.75 102 ARG A CA 1
ATOM 849 C C . ARG A 1 102 ? 16.349 -7.302 -5.444 1.00 84.75 102 ARG A C 1
ATOM 851 O O . ARG A 1 102 ? 16.761 -8.389 -5.049 1.00 84.75 102 ARG A O 1
ATOM 858 N N . SER A 1 103 ? 16.741 -6.145 -4.909 1.00 81.25 103 SER A N 1
ATOM 859 C CA . SER A 1 103 ? 17.696 -6.060 -3.797 1.00 81.25 103 SER A CA 1
ATOM 860 C C . SER A 1 103 ? 17.099 -6.562 -2.482 1.00 81.25 103 SER A C 1
ATOM 862 O O . SER A 1 103 ? 17.743 -7.352 -1.797 1.00 81.25 103 SER A O 1
ATOM 864 N N . GLY A 1 104 ? 15.843 -6.215 -2.180 1.00 66.94 104 GLY A N 1
ATOM 865 C CA . GLY A 1 104 ? 15.149 -6.667 -0.970 1.00 66.94 104 GLY A CA 1
ATOM 866 C C . GLY A 1 104 ? 14.945 -8.185 -0.887 1.00 66.94 104 GLY A C 1
ATOM 867 O O . GLY A 1 104 ? 14.780 -8.719 0.205 1.00 66.94 104 GLY A O 1
ATOM 868 N N . PHE A 1 105 ? 14.995 -8.901 -2.017 1.00 58.44 105 PHE A N 1
ATOM 869 C CA . PHE A 1 105 ? 14.995 -10.369 -2.031 1.00 58.44 105 PHE A CA 1
ATOM 870 C C . PHE A 1 105 ? 16.384 -10.985 -1.778 1.00 58.44 105 PHE A C 1
ATOM 872 O O . PHE A 1 105 ? 16.444 -12.127 -1.330 1.00 58.44 105 PHE A O 1
ATOM 879 N N . ASN A 1 106 ? 17.482 -10.266 -2.036 1.00 54.06 106 ASN A N 1
ATOM 880 C CA . ASN A 1 106 ? 18.844 -10.787 -1.851 1.00 54.06 106 ASN A CA 1
ATOM 881 C C . ASN A 1 106 ? 19.347 -10.664 -0.402 1.00 54.06 106 ASN A C 1
ATOM 883 O O . ASN A 1 106 ? 20.137 -11.499 0.032 1.00 54.06 106 ASN A O 1
ATOM 887 N N . ASP A 1 107 ? 18.847 -9.694 0.369 1.00 51.56 107 ASP A N 1
ATOM 888 C CA . ASP A 1 107 ? 19.203 -9.521 1.791 1.00 51.56 107 ASP A CA 1
ATOM 889 C C . ASP A 1 107 ? 18.603 -10.608 2.714 1.00 51.56 107 ASP A C 1
ATOM 891 O O . ASP A 1 107 ? 18.915 -10.666 3.901 1.00 51.56 107 ASP A O 1
ATOM 895 N N . GLY A 1 108 ? 17.743 -11.492 2.189 1.00 44.81 108 GLY A N 1
ATOM 896 C CA . GLY A 1 108 ? 17.130 -12.608 2.923 1.00 44.81 108 GLY A CA 1
ATOM 897 C C . GLY A 1 108 ? 17.790 -13.976 2.703 1.00 44.81 108 GLY A C 1
ATOM 898 O O . GLY A 1 108 ? 17.203 -14.988 3.089 1.00 44.81 108 GLY A O 1
ATOM 899 N N . THR A 1 109 ? 18.954 -14.031 2.045 1.00 40.91 109 THR A N 1
ATOM 900 C CA . THR A 1 109 ? 19.643 -15.284 1.665 1.00 40.91 109 THR A CA 1
ATOM 901 C C . THR A 1 109 ? 21.051 -15.463 2.251 1.00 40.91 109 THR A C 1
ATOM 903 O O . THR A 1 109 ? 21.842 -16.216 1.684 1.00 40.91 109 THR A O 1
ATOM 906 N N . GLU A 1 110 ? 21.357 -14.843 3.395 1.00 36.44 110 GLU A N 1
ATOM 907 C CA . GLU A 1 110 ? 22.548 -15.176 4.207 1.00 36.44 110 GLU A CA 1
ATOM 908 C C . GLU A 1 110 ? 22.187 -15.835 5.545 1.00 36.44 110 GLU A C 1
ATOM 910 O O . GLU A 1 110 ? 21.284 -15.326 6.248 1.00 36.44 110 GLU A O 1
#

Secondary structure (DSSP, 8-state):
--GGGSPSSEEEE-TTSS-EEEES-HHHHTEEETTHHHHS-STT-EEEETTS-EEEEEEEEEEEESSTT--SGGG--EEEEEEEEEEE--HHHHHHHHHHHHHHHHTT--

Radius of gyration: 15.04 Å; chains: 1; bounding box: 42×25×40 Å

Foldseek 3Di:
DFPVPFAPQKWKQAQVSPDIDGPPDCVVVQKDFPVRVVPGPLANIWIQGPVLWIKGQNDKAFPAFPDPVPPDCVVTRMTGITTDIDTDPDPVVSVSNVVSVVVNVVVPPD

Sequence (110 aa):
MDVEMLKRPIWLVHDNFSHVELVDNLEYLNAATKLTLRERSLENSYLYTGDKRLYKIVGVKDMGNYNSRLRFEFFNPMRKIKLELEAIDDSHILMQAEEMIRSGFNDGTE